Protein AF-A0A1Q3JP37-F1 (afdb_monomer_lite)

Secondary structure (DSSP, 8-state):
--------------GGGGGGGGTTS----GGGGS--PPPPHHHHHHHHHH--EEEEEETTEEEEE--TTGGGSHHHHHHHGGGHHHHTTEEEEEETTTTEEEEEEE-----

Structure (mmCIF, N/CA/C/O backbone):
data_AF-A0A1Q3JP37-F1
#
_entry.id   AF-A0A1Q3JP37-F1
#
loop_
_atom_site.group_PDB
_atom_site.id
_atom_site.type_symbol
_atom_site.label_atom_id
_atom_site.label_alt_id
_atom_site.label_comp_id
_atom_site.label_asym_id
_atom_site.label_entity_id
_atom_site.label_seq_id
_atom_site.pdbx_PDB_ins_code
_atom_site.Cartn_x
_atom_site.Cartn_y
_atom_site.Cartn_z
_atom_site.occupancy
_atom_site.B_iso_or_equiv
_atom_site.auth_seq_id
_atom_site.auth_comp_id
_atom_site.auth_asym_id
_atom_site.auth_atom_id
_atom_site.pdbx_PDB_model_num
ATOM 1 N N . MET A 1 1 ? -39.180 80.008 25.482 1.00 43.38 1 MET A N 1
ATOM 2 C CA . MET A 1 1 ? -39.086 80.284 24.033 1.00 43.38 1 MET A CA 1
ATOM 3 C C . MET A 1 1 ? -39.003 78.951 23.293 1.00 43.38 1 MET A C 1
ATOM 5 O O . MET A 1 1 ? -38.171 78.133 23.647 1.00 43.38 1 MET A O 1
ATOM 9 N N . ALA A 1 2 ? -39.971 78.745 22.395 1.00 49.00 2 ALA A N 1
ATOM 10 C CA . ALA A 1 2 ? -40.293 77.631 21.486 1.00 49.00 2 ALA A CA 1
ATOM 11 C C . ALA A 1 2 ? -39.403 76.361 21.422 1.00 49.00 2 ALA A C 1
ATOM 13 O O . ALA A 1 2 ? -38.300 76.381 20.882 1.00 49.00 2 ALA A O 1
ATOM 14 N N . SER A 1 3 ? -39.988 75.221 21.818 1.00 47.47 3 SER A N 1
ATOM 15 C CA . SER A 1 3 ? -39.554 73.865 21.446 1.00 47.47 3 SER A CA 1
ATOM 16 C C . SER A 1 3 ? -40.005 73.531 20.019 1.00 47.47 3 SER A C 1
ATOM 18 O O . SER A 1 3 ? -41.200 73.392 19.766 1.00 47.47 3 SER A O 1
ATOM 20 N N . SER A 1 4 ? -39.061 73.364 19.090 1.00 57.03 4 SER A N 1
ATOM 21 C CA . SER A 1 4 ? -39.320 72.852 17.736 1.00 57.03 4 SER A CA 1
ATOM 22 C C . SER A 1 4 ? -39.066 71.344 17.705 1.00 57.03 4 SER A C 1
ATOM 24 O O . SER A 1 4 ? -37.927 70.893 17.809 1.00 57.03 4 SER A O 1
ATOM 26 N N . THR A 1 5 ? -40.129 70.545 17.606 1.00 63.66 5 THR A N 1
ATOM 27 C CA . THR A 1 5 ? -40.041 69.084 17.479 1.00 63.66 5 THR A CA 1
ATOM 28 C C . THR A 1 5 ? -40.172 68.686 16.011 1.00 63.66 5 THR A C 1
ATOM 30 O O . THR A 1 5 ? -41.265 68.528 15.475 1.00 63.66 5 THR A O 1
ATOM 33 N N . TYR A 1 6 ? -39.036 68.503 15.336 1.00 49.03 6 TYR A N 1
ATOM 34 C CA . TYR A 1 6 ? -39.007 67.927 13.992 1.00 49.03 6 TYR A CA 1
ATOM 35 C C . TYR A 1 6 ? -39.093 66.395 14.079 1.00 49.03 6 TYR A C 1
ATOM 37 O O . TYR A 1 6 ? -38.136 65.711 14.447 1.00 49.03 6 TYR A O 1
ATOM 45 N N . ARG A 1 7 ? -40.260 65.838 13.742 1.00 54.78 7 ARG A N 1
ATOM 46 C CA . ARG A 1 7 ? -40.513 64.391 13.678 1.00 54.78 7 ARG A CA 1
ATOM 47 C C . ARG A 1 7 ? -39.997 63.844 12.341 1.00 54.78 7 ARG A C 1
ATOM 49 O O . ARG A 1 7 ? -40.673 63.960 11.324 1.00 54.78 7 ARG A O 1
ATOM 56 N N . ARG A 1 8 ? -38.795 63.252 12.324 1.00 51.56 8 ARG A N 1
ATOM 57 C CA . ARG A 1 8 ? -38.282 62.498 11.161 1.00 51.56 8 ARG A CA 1
ATOM 58 C C . ARG A 1 8 ? -39.201 61.297 10.875 1.00 51.56 8 ARG A C 1
ATOM 60 O O . ARG A 1 8 ? -39.366 60.469 11.771 1.00 51.56 8 ARG A O 1
ATOM 67 N N . PRO A 1 9 ? -39.752 61.131 9.660 1.00 51.66 9 PRO A N 1
ATOM 68 C CA . PRO A 1 9 ? -40.406 59.885 9.289 1.00 51.66 9 PRO A CA 1
ATOM 69 C C . PRO A 1 9 ? -39.340 58.810 9.034 1.00 51.66 9 PRO A C 1
ATOM 71 O O . PRO A 1 9 ? -38.603 58.843 8.050 1.00 51.66 9 PRO A O 1
ATOM 74 N N . THR A 1 10 ? -39.238 57.842 9.940 1.00 61.34 10 THR A N 1
ATOM 75 C CA . THR A 1 10 ? -38.419 56.636 9.784 1.00 61.34 10 THR A CA 1
ATOM 76 C C . THR A 1 10 ? -39.120 55.637 8.869 1.00 61.34 10 THR A C 1
ATOM 78 O O . THR A 1 10 ? -39.624 54.611 9.313 1.00 61.34 10 THR A O 1
ATOM 81 N N . GLN A 1 11 ? -39.129 55.897 7.562 1.00 57.22 11 GLN A N 1
ATOM 82 C CA . GLN A 1 11 ? -39.540 54.889 6.586 1.00 57.22 11 GLN A CA 1
ATOM 83 C C . GLN A 1 11 ? -38.306 54.225 5.969 1.00 57.22 11 GLN A C 1
ATOM 85 O O . GLN A 1 11 ? -37.955 54.434 4.811 1.00 57.22 11 GLN A O 1
ATOM 90 N N . ARG A 1 12 ? -37.625 53.392 6.766 1.00 53.44 12 ARG A N 1
ATOM 91 C CA . ARG A 1 12 ? -36.678 52.405 6.235 1.00 53.44 12 ARG A CA 1
ATOM 92 C C . ARG A 1 12 ? -37.511 51.324 5.544 1.00 53.44 12 ARG A C 1
ATOM 94 O O . ARG A 1 12 ? -37.920 50.356 6.175 1.00 53.44 12 ARG A O 1
ATOM 101 N N . ARG A 1 13 ? -37.787 51.497 4.246 1.00 56.84 13 ARG A N 1
ATOM 102 C CA . ARG A 1 13 ? -38.153 50.371 3.377 1.00 56.84 13 ARG A CA 1
ATOM 103 C C . ARG A 1 13 ? -36.974 49.404 3.414 1.00 56.84 13 ARG A C 1
ATOM 105 O O . ARG A 1 13 ? -35.943 49.638 2.791 1.00 56.84 13 ARG A O 1
ATOM 112 N N . SER A 1 14 ? -37.081 48.373 4.238 1.00 59.53 14 SER A N 1
ATOM 113 C CA . SER A 1 14 ? -36.099 47.306 4.300 1.00 59.53 14 SER A CA 1
ATOM 114 C C . SER A 1 14 ? -36.141 46.557 2.969 1.00 59.53 14 SER A C 1
ATOM 116 O O . SER A 1 14 ? -37.058 45.791 2.688 1.00 59.53 14 SER A O 1
ATOM 118 N N . PHE A 1 15 ? -35.113 46.762 2.145 1.00 57.22 15 PHE A N 1
ATOM 119 C CA . PHE A 1 15 ? -34.875 46.015 0.902 1.00 57.22 15 PHE A CA 1
ATOM 120 C C . PHE A 1 15 ? -34.765 44.490 1.115 1.00 57.22 15 PHE A C 1
ATOM 122 O O . PHE A 1 15 ? -34.786 43.727 0.154 1.00 57.22 15 PHE A O 1
ATOM 129 N N . ALA A 1 16 ? -34.704 44.030 2.370 1.00 56.75 16 ALA A N 1
ATOM 130 C CA . ALA A 1 16 ? -34.672 42.623 2.756 1.00 56.75 16 ALA A CA 1
ATOM 131 C C . ALA A 1 16 ? -35.886 41.814 2.256 1.00 56.75 16 ALA A C 1
ATOM 133 O O . ALA A 1 16 ? -35.746 40.627 1.975 1.00 56.75 16 ALA A O 1
ATOM 134 N N . ALA A 1 17 ? -37.058 42.440 2.087 1.00 58.94 17 ALA A N 1
ATOM 135 C CA . ALA A 1 17 ? -38.253 41.739 1.608 1.00 58.94 17 ALA A CA 1
ATOM 136 C C . ALA A 1 17 ? -38.134 41.267 0.144 1.00 58.94 17 ALA A C 1
ATOM 138 O O . ALA A 1 17 ? -38.740 40.265 -0.227 1.00 58.94 17 ALA A O 1
ATOM 139 N N . ALA A 1 18 ? -37.320 41.940 -0.679 1.00 60.81 18 ALA A N 1
ATOM 140 C CA . ALA A 1 18 ? -37.171 41.616 -2.100 1.00 60.81 18 ALA A CA 1
ATOM 141 C C . ALA A 1 18 ? -36.347 40.338 -2.358 1.00 60.81 18 ALA A C 1
ATOM 143 O O . ALA A 1 18 ? -36.441 39.755 -3.434 1.00 60.81 18 ALA A O 1
ATOM 144 N N . TYR A 1 19 ? -35.572 39.875 -1.370 1.00 58.56 19 TYR A N 1
ATOM 145 C CA . TYR A 1 19 ? -34.686 38.711 -1.502 1.00 58.56 19 TYR A CA 1
ATOM 146 C C . TYR A 1 19 ? -35.208 37.441 -0.810 1.00 58.56 19 TYR A C 1
ATOM 148 O O . TYR A 1 19 ? -34.587 36.382 -0.913 1.00 58.56 19 TYR A O 1
ATOM 156 N N . ALA A 1 20 ? -36.381 37.504 -0.169 1.00 60.75 20 ALA A N 1
ATOM 157 C CA . ALA A 1 20 ? -37.014 36.368 0.502 1.00 60.75 20 ALA A CA 1
ATOM 158 C C . ALA A 1 20 ? -37.185 35.092 -0.361 1.00 60.75 20 ALA A C 1
ATOM 160 O O . ALA A 1 20 ? -36.963 34.004 0.178 1.00 60.75 20 ALA A O 1
ATOM 161 N N . PRO A 1 21 ? -37.518 35.147 -1.671 1.00 60.44 21 PRO A N 1
ATOM 162 C CA . PRO A 1 21 ? -37.727 33.918 -2.443 1.00 60.44 21 PRO A CA 1
ATOM 163 C C . PRO A 1 21 ? -36.428 33.166 -2.779 1.00 60.44 21 PRO A C 1
ATOM 165 O O . PRO A 1 21 ? -36.485 31.982 -3.096 1.00 60.44 21 PRO A O 1
ATOM 168 N N . TYR A 1 22 ? -35.257 33.802 -2.656 1.00 58.22 22 TYR A N 1
ATOM 169 C CA . TYR A 1 22 ? -33.957 33.168 -2.923 1.00 58.22 22 TYR A CA 1
ATOM 170 C C . TYR A 1 22 ? -33.273 32.609 -1.667 1.00 58.22 22 TYR A C 1
ATOM 172 O O . TYR A 1 22 ? -32.313 31.849 -1.775 1.00 58.22 22 TYR A O 1
ATOM 180 N N . ALA A 1 23 ? -33.791 32.916 -0.474 1.00 61.44 23 ALA A N 1
ATOM 181 C CA . ALA A 1 23 ? -33.258 32.424 0.799 1.00 61.44 23 ALA A CA 1
ATOM 182 C C . ALA A 1 23 ? -33.513 30.921 1.040 1.00 61.44 23 ALA A C 1
ATOM 184 O O . ALA A 1 23 ? -32.975 30.346 1.982 1.00 61.44 23 ALA A O 1
ATOM 185 N N . LYS A 1 24 ? -34.324 30.269 0.194 1.00 59.03 24 LYS A N 1
ATOM 186 C CA . LYS A 1 24 ? -34.652 28.835 0.279 1.00 59.03 24 LYS A CA 1
ATOM 187 C C . LYS A 1 24 ? -33.761 27.934 -0.578 1.00 59.03 24 LYS A C 1
ATOM 189 O O . LYS A 1 24 ? -34.125 26.791 -0.844 1.00 59.03 24 LYS A O 1
ATOM 194 N N . ARG A 1 25 ? -32.596 28.404 -1.023 1.00 57.75 25 ARG A N 1
ATOM 195 C CA . ARG A 1 25 ? -31.592 27.482 -1.556 1.00 57.75 25 ARG A CA 1
ATOM 196 C C . ARG A 1 25 ? -30.904 26.841 -0.362 1.00 57.75 25 ARG A C 1
ATOM 198 O O . ARG A 1 25 ? -30.152 27.516 0.329 1.00 57.75 25 ARG A O 1
ATOM 205 N N . ALA A 1 26 ? -31.207 25.569 -0.105 1.00 60.72 26 ALA A N 1
ATOM 206 C CA . ALA A 1 26 ? -30.455 24.775 0.853 1.00 60.72 26 ALA A CA 1
ATOM 207 C C . ALA A 1 26 ? -28.974 24.884 0.476 1.00 60.72 26 ALA A C 1
ATOM 209 O O . ALA A 1 26 ? -28.546 24.370 -0.558 1.00 60.72 26 ALA A O 1
ATOM 210 N N . THR A 1 27 ? -28.209 25.632 1.265 1.00 61.41 27 THR A N 1
ATOM 211 C CA . THR A 1 27 ? -26.757 25.563 1.222 1.00 61.41 27 THR A CA 1
ATOM 212 C C . THR A 1 27 ? -26.438 24.105 1.515 1.00 61.41 27 THR A C 1
ATOM 214 O O . THR A 1 27 ? -26.906 23.617 2.549 1.00 61.41 27 THR A O 1
ATOM 217 N N . PRO A 1 28 ? -25.729 23.377 0.635 1.00 53.03 28 PRO A N 1
ATOM 218 C CA . PRO A 1 28 ? -25.256 22.053 0.997 1.00 53.03 28 PRO A CA 1
ATOM 219 C C . PRO A 1 28 ? -24.511 22.217 2.320 1.00 53.03 28 PRO A C 1
ATOM 221 O O . PRO A 1 28 ? -23.541 22.972 2.417 1.00 53.03 28 PRO A O 1
ATOM 224 N N . THR A 1 29 ? -25.060 21.625 3.378 1.00 55.78 29 THR A N 1
ATOM 225 C CA . THR A 1 29 ? -24.461 21.646 4.706 1.00 55.78 29 THR A CA 1
ATOM 226 C C . THR A 1 29 ? -23.036 21.138 4.568 1.00 55.78 29 THR A C 1
ATOM 228 O O . THR A 1 29 ? -22.800 20.172 3.844 1.00 55.78 29 THR A O 1
ATOM 231 N N . ALA A 1 30 ? -22.088 21.761 5.270 1.00 55.72 30 ALA A N 1
ATOM 232 C CA . ALA A 1 30 ? -20.659 21.426 5.242 1.00 55.72 30 ALA A CA 1
ATOM 233 C C . ALA A 1 30 ? -20.344 19.922 5.447 1.00 55.72 30 ALA A C 1
ATOM 235 O O . ALA A 1 30 ? -19.241 19.475 5.159 1.00 55.72 30 ALA A O 1
ATOM 236 N N . GLN A 1 31 ? -21.329 19.134 5.885 1.00 52.25 31 GLN A N 1
ATOM 237 C CA . GLN A 1 31 ? -21.317 17.677 5.978 1.00 52.25 31 GLN A CA 1
ATOM 238 C C . GLN A 1 31 ? -21.184 16.950 4.626 1.00 52.25 31 GLN A C 1
ATOM 240 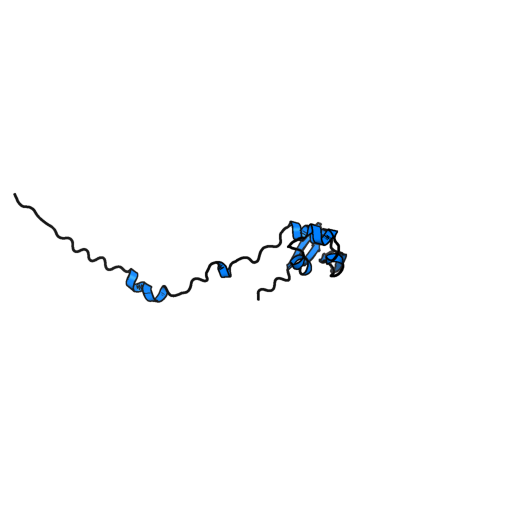O O . GLN A 1 31 ? -20.564 15.898 4.586 1.00 52.25 31 GLN A O 1
ATOM 245 N N . THR A 1 32 ? -21.673 17.490 3.501 1.00 51.59 32 THR A N 1
ATOM 246 C CA . THR A 1 32 ? -21.470 16.848 2.179 1.00 51.59 32 THR A CA 1
ATOM 247 C C . THR A 1 32 ? -20.022 16.987 1.685 1.00 51.59 32 THR A C 1
ATOM 249 O O . THR A 1 32 ? -19.574 16.229 0.832 1.00 51.59 32 THR A O 1
ATOM 252 N N . LEU A 1 33 ? -19.262 17.929 2.254 1.00 51.59 33 LEU A N 1
ATOM 253 C CA . LEU A 1 33 ? -17.820 18.083 2.042 1.00 51.59 33 LEU A CA 1
ATOM 254 C C . LEU A 1 33 ? -16.991 17.416 3.148 1.00 51.59 33 LEU A C 1
ATOM 256 O O . LEU A 1 33 ? -15.769 17.573 3.148 1.00 51.59 33 LEU A O 1
ATOM 260 N N . ALA A 1 34 ? -17.626 16.700 4.087 1.00 52.56 34 ALA A N 1
ATOM 261 C CA . ALA A 1 34 ? -16.933 15.972 5.139 1.00 52.56 34 ALA A CA 1
ATOM 262 C C . ALA A 1 34 ? -16.116 14.836 4.515 1.00 52.56 34 ALA A C 1
ATOM 264 O O . ALA A 1 34 ? -16.566 13.711 4.341 1.00 52.56 34 ALA A O 1
ATOM 265 N N . GLN A 1 35 ? -14.888 15.210 4.170 1.00 55.56 35 GLN A N 1
ATOM 266 C CA . GLN A 1 35 ? -13.694 14.393 4.171 1.00 55.56 35 GLN A CA 1
ATOM 267 C C . GLN A 1 35 ? -13.798 13.132 3.316 1.00 55.56 35 GLN A C 1
ATOM 269 O O . GLN A 1 35 ? -13.926 12.014 3.808 1.00 55.56 35 GLN A O 1
ATOM 274 N N . ARG A 1 36 ? -13.452 13.300 2.035 1.00 54.81 36 ARG A N 1
ATOM 275 C CA . ARG A 1 36 ? -12.420 12.419 1.477 1.00 54.81 36 ARG A CA 1
ATOM 276 C C . ARG A 1 36 ? -11.208 12.544 2.398 1.00 54.81 36 ARG A C 1
ATOM 278 O O . ARG A 1 36 ? -10.388 13.439 2.213 1.00 54.81 36 ARG A O 1
ATOM 285 N N . SER A 1 37 ? -11.186 11.755 3.474 1.00 65.69 37 SER A N 1
ATOM 286 C CA . SER A 1 37 ? -10.046 11.673 4.380 1.00 65.69 37 SER A CA 1
ATOM 287 C C . SER A 1 37 ? -8.842 11.436 3.488 1.00 65.69 37 SER A C 1
ATOM 289 O O . SER A 1 37 ? -8.866 10.501 2.696 1.00 65.69 37 SER A O 1
ATOM 291 N N . LEU A 1 38 ? -7.846 12.313 3.490 1.00 73.56 38 LEU A N 1
ATOM 292 C CA . LEU A 1 38 ? -6.662 12.085 2.669 1.00 73.56 38 LEU A CA 1
ATOM 293 C C . LEU A 1 38 ? -5.943 10.850 3.220 1.00 73.56 38 LEU A C 1
ATOM 295 O O . LEU A 1 38 ? -5.993 10.582 4.421 1.00 73.56 38 LEU A O 1
ATOM 299 N N . LEU A 1 39 ? -5.334 10.051 2.347 1.00 82.12 39 LEU A N 1
ATOM 300 C CA . LEU A 1 39 ? -4.423 9.007 2.808 1.00 82.12 39 LEU A CA 1
ATOM 301 C C . LEU A 1 39 ? -3.268 9.675 3.542 1.00 82.12 39 LEU A C 1
ATOM 303 O O . LEU A 1 39 ? -2.701 10.650 3.043 1.00 82.12 39 LEU A O 1
ATOM 307 N N . SER A 1 40 ? -2.934 9.162 4.723 1.00 88.56 40 SER A N 1
ATOM 308 C CA . SER A 1 40 ? -1.763 9.654 5.431 1.00 88.56 40 SER A CA 1
ATOM 309 C C . SER A 1 40 ? -0.500 9.229 4.673 1.00 88.56 40 SER A C 1
ATOM 311 O O . SER A 1 40 ? -0.449 8.153 4.065 1.00 88.56 40 SER A O 1
ATOM 313 N N . GLY A 1 41 ? 0.533 10.074 4.707 1.00 90.56 41 GLY A N 1
ATOM 314 C CA . GLY A 1 41 ? 1.835 9.720 4.140 1.00 90.56 41 GLY A CA 1
ATOM 315 C C . GLY A 1 41 ? 2.434 8.483 4.813 1.00 90.56 41 GLY A C 1
ATOM 316 O O . GLY A 1 41 ? 3.073 7.676 4.151 1.00 90.56 41 GLY A O 1
ATOM 317 N N . GLU A 1 42 ? 2.160 8.289 6.105 1.00 92.00 42 GLU A N 1
ATOM 318 C CA . GLU A 1 42 ? 2.576 7.106 6.856 1.00 92.00 42 GLU A CA 1
ATOM 319 C C . GLU A 1 42 ? 1.941 5.826 6.300 1.00 92.00 42 GLU A C 1
ATOM 321 O O . GLU A 1 42 ? 2.650 4.856 6.050 1.00 92.00 42 GLU A O 1
ATOM 326 N N . THR A 1 43 ? 0.637 5.837 6.002 1.00 92.19 43 THR A N 1
ATOM 327 C CA . THR A 1 43 ? -0.050 4.693 5.382 1.00 92.19 43 THR A CA 1
ATOM 328 C C . THR A 1 43 ? 0.583 4.344 4.033 1.00 92.19 43 THR A C 1
ATOM 330 O O . THR A 1 43 ? 0.818 3.173 3.755 1.00 92.19 43 THR A O 1
ATOM 333 N N . ILE A 1 44 ? 0.891 5.347 3.203 1.00 93.50 44 ILE A N 1
ATOM 334 C CA . ILE A 1 44 ? 1.506 5.141 1.881 1.00 93.50 44 ILE A CA 1
ATOM 335 C C . ILE A 1 44 ? 2.918 4.554 2.023 1.00 93.50 44 ILE A C 1
ATOM 337 O O . ILE A 1 44 ? 3.242 3.572 1.358 1.00 93.50 44 ILE A O 1
ATOM 341 N N . SER A 1 45 ? 3.733 5.108 2.922 1.00 94.19 45 SER A N 1
ATOM 342 C CA . SER A 1 45 ? 5.077 4.597 3.219 1.00 94.19 45 SER A CA 1
ATOM 343 C C . SER A 1 45 ? 5.040 3.167 3.753 1.00 94.19 45 SER A C 1
ATOM 345 O O . SER A 1 45 ? 5.839 2.330 3.342 1.00 94.19 45 SER A O 1
ATOM 347 N N . ASN A 1 46 ? 4.086 2.857 4.632 1.00 95.31 46 ASN A N 1
ATOM 348 C CA . ASN A 1 46 ? 3.906 1.509 5.153 1.00 95.31 46 ASN A CA 1
ATOM 349 C C . ASN A 1 46 ? 3.465 0.538 4.050 1.00 95.31 46 ASN A C 1
ATOM 351 O O . ASN A 1 46 ? 3.927 -0.597 4.038 1.00 95.31 46 ASN A O 1
ATOM 355 N N . ILE A 1 47 ? 2.633 0.963 3.091 1.00 95.31 47 ILE A N 1
ATOM 356 C CA . ILE A 1 47 ? 2.278 0.116 1.941 1.00 95.31 47 ILE A CA 1
ATOM 357 C C . ILE A 1 47 ? 3.524 -0.209 1.130 1.00 95.31 47 ILE A C 1
ATOM 359 O O . ILE A 1 47 ? 3.757 -1.377 0.869 1.00 95.31 47 ILE A O 1
ATOM 363 N N . LEU A 1 48 ? 4.355 0.781 0.796 1.00 95.38 48 LEU A N 1
ATOM 364 C CA . LEU A 1 48 ? 5.608 0.528 0.075 1.00 95.38 48 LEU A CA 1
ATOM 365 C C . LEU A 1 48 ? 6.554 -0.399 0.849 1.00 95.38 48 LEU A C 1
ATOM 367 O O . LEU A 1 48 ? 7.239 -1.216 0.252 1.00 95.38 48 LEU A O 1
ATOM 371 N N . ARG A 1 49 ? 6.581 -0.295 2.181 1.00 95.38 49 ARG A N 1
ATOM 372 C CA . ARG A 1 49 ? 7.426 -1.141 3.032 1.00 95.38 49 ARG A CA 1
ATOM 373 C C . ARG A 1 49 ? 6.947 -2.591 3.115 1.00 95.38 49 ARG A C 1
ATOM 375 O O . ARG A 1 49 ? 7.774 -3.491 3.222 1.00 95.38 49 ARG A O 1
ATOM 382 N N . PHE A 1 50 ? 5.635 -2.806 3.179 1.00 96.50 50 PHE A N 1
ATOM 383 C CA . PHE A 1 50 ? 5.047 -4.122 3.440 1.00 96.50 50 PHE A CA 1
ATOM 384 C C . PHE A 1 50 ? 4.439 -4.785 2.204 1.00 96.50 50 PHE A C 1
ATOM 386 O O . PHE A 1 50 ? 3.997 -5.929 2.329 1.00 96.50 50 PHE A O 1
ATOM 393 N N . ALA A 1 51 ? 4.408 -4.088 1.062 1.00 96.06 51 ALA A N 1
ATOM 394 C CA . ALA A 1 51 ? 3.923 -4.608 -0.206 1.00 96.06 51 ALA A CA 1
ATOM 395 C C . ALA A 1 51 ? 4.637 -5.912 -0.545 1.00 96.06 51 ALA A C 1
ATOM 397 O O . ALA A 1 51 ? 5.858 -6.017 -0.510 1.00 96.06 51 ALA A O 1
ATOM 398 N N . ASP A 1 52 ? 3.830 -6.914 -0.840 1.00 96.81 52 ASP A N 1
ATOM 399 C CA . ASP A 1 52 ? 4.265 -8.238 -1.254 1.00 96.81 52 ASP A CA 1
ATOM 400 C C . ASP A 1 52 ? 3.818 -8.549 -2.683 1.00 96.8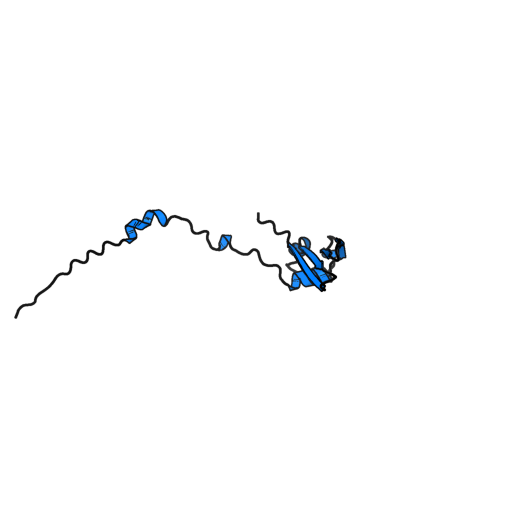1 52 ASP A C 1
ATOM 402 O O . ASP A 1 52 ? 4.306 -9.501 -3.290 1.00 96.81 52 ASP A O 1
ATOM 406 N N . ILE A 1 53 ? 2.907 -7.742 -3.236 1.00 96.56 53 ILE A N 1
ATOM 407 C CA . ILE A 1 53 ? 2.574 -7.788 -4.650 1.00 96.56 53 ILE A CA 1
ATOM 408 C C . ILE A 1 53 ? 3.191 -6.582 -5.346 1.00 96.56 53 ILE A C 1
ATOM 410 O O . ILE A 1 53 ? 2.797 -5.434 -5.109 1.00 96.56 53 ILE A O 1
ATOM 414 N N . GLU A 1 54 ? 4.088 -6.896 -6.270 1.00 96.50 54 GLU A N 1
ATOM 415 C CA . GLU A 1 54 ? 4.730 -5.967 -7.186 1.00 96.50 54 GLU A CA 1
ATOM 416 C C . GLU A 1 54 ? 4.356 -6.346 -8.621 1.00 96.50 54 GLU A C 1
ATOM 418 O O . GLU A 1 54 ? 4.439 -7.511 -9.017 1.00 96.50 54 GLU A O 1
ATOM 423 N N . GLU A 1 55 ? 3.900 -5.372 -9.401 1.00 96.62 55 GLU A N 1
ATOM 424 C CA . GLU A 1 55 ? 3.507 -5.569 -10.794 1.00 96.62 55 GLU A CA 1
ATOM 425 C C . GLU A 1 55 ? 4.203 -4.524 -11.669 1.00 96.62 55 GLU A C 1
ATOM 427 O O . GLU A 1 55 ? 3.999 -3.319 -11.498 1.00 96.62 55 GLU A O 1
ATOM 432 N N . ASP A 1 56 ? 5.047 -4.983 -12.594 1.00 96.12 56 ASP A N 1
ATOM 433 C CA . ASP A 1 56 ? 5.742 -4.112 -13.543 1.00 96.12 56 ASP A CA 1
ATOM 434 C C . ASP A 1 56 ? 4.744 -3.557 -14.569 1.00 96.12 56 ASP A C 1
ATOM 436 O O . ASP A 1 56 ? 4.103 -4.295 -15.320 1.00 96.12 56 ASP A O 1
ATOM 440 N N . LEU A 1 57 ? 4.610 -2.233 -14.596 1.00 95.75 57 LEU A N 1
ATOM 441 C CA . LEU A 1 57 ? 3.766 -1.508 -15.546 1.00 95.75 57 LEU A CA 1
ATOM 442 C C . LEU A 1 57 ? 4.538 -1.085 -16.806 1.00 95.75 57 LEU A C 1
ATOM 444 O O . LEU A 1 57 ? 3.972 -0.442 -17.696 1.00 95.75 57 LEU A O 1
ATOM 448 N N . GLY A 1 58 ? 5.827 -1.414 -16.881 1.00 94.06 58 GLY A N 1
ATOM 449 C CA . GLY A 1 58 ? 6.754 -0.986 -17.911 1.00 94.06 58 GLY A CA 1
ATOM 450 C C . GLY A 1 58 ? 7.252 0.447 -17.709 1.00 94.06 58 GLY A C 1
ATOM 451 O O . GLY A 1 58 ? 6.710 1.252 -16.949 1.00 94.06 58 GLY A O 1
ATOM 452 N N . GLY A 1 59 ? 8.329 0.792 -18.419 1.00 93.31 59 GLY A N 1
ATOM 453 C CA . GLY A 1 59 ? 8.908 2.139 -18.376 1.00 93.31 59 GLY A CA 1
ATOM 454 C C . GLY A 1 59 ? 9.590 2.504 -17.051 1.00 93.31 59 GLY A C 1
ATOM 455 O O . GLY A 1 59 ? 9.848 3.687 -16.832 1.00 93.31 59 GLY A O 1
ATOM 456 N N . GLY A 1 60 ? 9.899 1.512 -16.207 1.00 94.88 60 GLY A N 1
ATOM 457 C CA . GLY A 1 60 ? 10.484 1.700 -14.874 1.00 94.88 60 GLY A CA 1
ATOM 458 C C . GLY A 1 60 ? 9.454 2.041 -13.798 1.00 94.88 60 GLY A C 1
ATOM 459 O O . GLY A 1 60 ? 9.785 2.730 -12.838 1.00 94.88 60 GLY A O 1
ATOM 460 N N . ARG A 1 61 ? 8.192 1.631 -13.983 1.00 97.12 61 ARG A N 1
ATOM 461 C CA . ARG A 1 61 ? 7.111 1.855 -13.021 1.00 97.12 61 ARG A CA 1
ATOM 462 C C . ARG A 1 61 ? 6.636 0.538 -12.441 1.00 97.12 61 ARG A C 1
ATOM 464 O O . ARG A 1 61 ? 6.239 -0.346 -13.191 1.00 97.12 61 ARG A O 1
ATOM 471 N N . VAL A 1 62 ? 6.563 0.471 -11.120 1.00 97.62 62 VAL A N 1
ATOM 472 C CA . VAL A 1 62 ? 6.124 -0.719 -10.388 1.00 97.62 62 VAL A CA 1
ATOM 473 C C . VAL A 1 62 ? 4.900 -0.377 -9.553 1.00 97.62 62 VAL A C 1
ATOM 475 O O . VAL A 1 62 ? 4.897 0.586 -8.784 1.00 97.62 62 VAL A O 1
ATOM 478 N N . LEU A 1 63 ? 3.830 -1.149 -9.712 1.00 97.44 63 LEU A N 1
ATOM 479 C CA . LEU A 1 63 ? 2.657 -1.081 -8.852 1.00 97.44 63 LEU A CA 1
ATOM 480 C C . LEU A 1 63 ? 2.878 -1.952 -7.620 1.00 97.44 63 LEU A C 1
ATOM 482 O O . LEU A 1 63 ? 3.104 -3.147 -7.738 1.00 97.44 63 LEU A O 1
ATOM 486 N N . ASN A 1 64 ? 2.740 -1.346 -6.448 1.00 97.69 64 ASN A N 1
ATOM 487 C CA . ASN A 1 64 ? 2.914 -1.965 -5.142 1.00 97.69 64 ASN A CA 1
ATOM 488 C C . ASN A 1 64 ? 1.562 -2.042 -4.431 1.00 97.69 64 ASN A C 1
ATOM 490 O O . ASN A 1 64 ? 0.853 -1.031 -4.319 1.00 97.69 64 ASN A O 1
ATOM 494 N N . LYS A 1 65 ? 1.197 -3.226 -3.938 1.00 96.25 65 LYS A N 1
ATOM 495 C CA . LYS A 1 65 ? -0.016 -3.447 -3.136 1.00 96.25 65 LYS A CA 1
ATOM 496 C C . LYS A 1 65 ? 0.194 -4.571 -2.119 1.00 96.25 65 LYS A C 1
ATOM 498 O O . LYS A 1 65 ? 1.085 -5.402 -2.265 1.00 96.25 65 LYS A O 1
ATOM 503 N N . LEU A 1 66 ? -0.660 -4.588 -1.100 1.00 96.75 66 LEU A N 1
ATOM 504 C CA . LEU A 1 66 ? -0.713 -5.663 -0.110 1.00 96.75 66 LEU A CA 1
ATOM 505 C C . LEU A 1 66 ? -1.651 -6.772 -0.595 1.00 96.75 66 LEU A C 1
ATOM 507 O O . LEU A 1 66 ? -2.773 -6.489 -1.027 1.00 96.75 66 LEU A O 1
ATOM 511 N N . SER A 1 67 ? -1.223 -8.027 -0.497 1.00 95.44 67 SER A N 1
ATOM 512 C CA . SER A 1 67 ? -2.094 -9.182 -0.695 1.00 95.44 67 SER A CA 1
ATOM 513 C C . SER A 1 67 ? -3.054 -9.378 0.477 1.00 95.44 67 SER A C 1
ATOM 515 O O . SER A 1 67 ? -2.862 -8.867 1.584 1.00 95.44 67 SER A O 1
ATOM 517 N N . ALA A 1 68 ? -4.102 -10.170 0.239 1.00 94.00 68 ALA A N 1
ATOM 518 C CA . ALA A 1 68 ? -5.037 -10.568 1.286 1.00 94.00 68 ALA A CA 1
ATOM 519 C C . ALA A 1 68 ? -4.342 -11.329 2.426 1.00 94.00 68 ALA A C 1
ATOM 521 O O . ALA A 1 68 ? -4.711 -11.142 3.585 1.00 94.00 68 ALA A O 1
ATOM 522 N N . ASP A 1 69 ? -3.332 -12.136 2.100 1.00 95.94 69 ASP A N 1
ATOM 523 C CA . ASP A 1 69 ? -2.577 -12.919 3.076 1.00 95.94 69 ASP A CA 1
ATOM 524 C C . ASP A 1 69 ? -1.679 -12.006 3.912 1.00 95.94 69 ASP A C 1
ATOM 526 O O . ASP A 1 69 ? -1.699 -12.071 5.141 1.00 95.94 69 ASP A O 1
ATOM 530 N N . ARG A 1 70 ? -0.990 -11.056 3.268 1.00 95.06 70 ARG A N 1
ATOM 531 C CA . ARG A 1 70 ? -0.117 -10.087 3.943 1.00 95.06 70 ARG A CA 1
ATOM 532 C C . ARG A 1 70 ? -0.863 -9.211 4.943 1.00 95.06 70 ARG A C 1
ATOM 534 O O . ARG A 1 70 ? -0.321 -8.851 5.983 1.00 95.06 70 ARG A O 1
ATOM 541 N N . LEU A 1 71 ? -2.130 -8.902 4.676 1.00 94.69 71 LEU A N 1
ATOM 542 C CA . LEU A 1 71 ? -2.991 -8.156 5.599 1.00 94.69 71 LEU A CA 1
ATOM 543 C C . LEU A 1 71 ? -3.349 -8.939 6.874 1.00 94.69 71 LEU A C 1
ATOM 545 O O . LEU A 1 71 ? -3.810 -8.330 7.845 1.0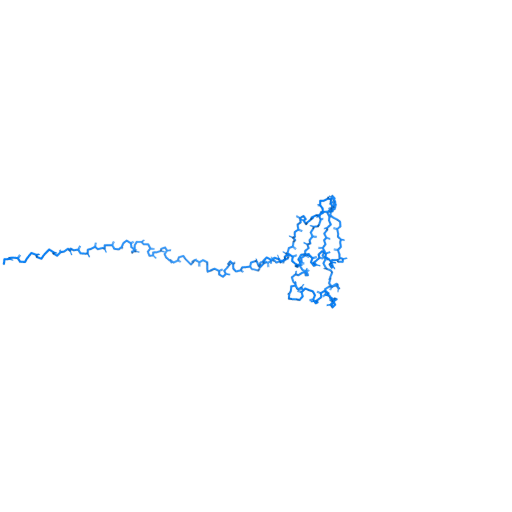0 94.69 71 LEU A O 1
ATOM 549 N N . GLN A 1 72 ? -3.174 -10.264 6.896 1.00 95.81 72 GLN A N 1
ATOM 550 C CA . GLN A 1 72 ? -3.425 -11.081 8.086 1.00 95.81 72 GLN A CA 1
ATOM 551 C C . GLN A 1 72 ? -2.235 -11.120 9.047 1.00 95.81 72 GLN A C 1
ATOM 553 O O . GLN A 1 72 ? -2.437 -11.414 10.230 1.00 95.81 72 GLN A O 1
ATOM 558 N N . ASP A 1 73 ? -1.036 -10.770 8.577 1.00 96.88 73 ASP A N 1
ATOM 559 C CA . ASP A 1 73 ? 0.182 -10.788 9.381 1.00 96.88 73 ASP A CA 1
ATOM 560 C C . ASP A 1 73 ? 0.070 -9.869 10.599 1.00 96.88 73 ASP A C 1
ATOM 562 O O . ASP A 1 73 ? -0.307 -8.698 10.503 1.00 96.88 73 ASP A O 1
ATOM 566 N N . ALA A 1 74 ? 0.450 -10.389 11.768 1.00 96.12 74 ALA A N 1
ATOM 567 C CA . ALA A 1 74 ? 0.350 -9.656 13.028 1.00 96.12 74 ALA A CA 1
ATOM 568 C C . ALA A 1 74 ? 1.143 -8.336 13.009 1.00 96.12 74 ALA A C 1
ATOM 570 O O . ALA A 1 74 ? 0.663 -7.334 13.534 1.00 96.12 74 ALA A O 1
ATOM 571 N N . GLU A 1 75 ? 2.317 -8.321 12.367 1.00 95.88 75 GLU A N 1
ATOM 572 C CA . GLU A 1 75 ? 3.141 -7.117 12.199 1.00 95.88 75 GLU A CA 1
ATOM 573 C C . GLU A 1 75 ? 2.419 -6.057 11.358 1.00 95.88 75 GLU A C 1
ATOM 575 O O . GLU A 1 75 ? 2.283 -4.911 11.784 1.00 95.88 75 GLU A O 1
ATOM 580 N N . VAL A 1 76 ? 1.885 -6.450 10.199 1.00 94.81 76 VAL A N 1
ATOM 581 C CA . VAL A 1 76 ? 1.155 -5.555 9.291 1.00 94.81 76 VAL A CA 1
ATOM 582 C C . VAL A 1 76 ? -0.076 -4.990 10.002 1.00 94.81 76 VAL A C 1
ATOM 584 O O . VAL A 1 76 ? -0.298 -3.780 10.019 1.00 94.81 76 VAL A O 1
ATOM 587 N N . ARG A 1 77 ? -0.844 -5.835 10.692 1.00 95.38 77 ARG A N 1
ATOM 588 C CA . ARG A 1 77 ? -2.019 -5.399 11.463 1.00 95.38 77 ARG A CA 1
ATOM 589 C C . ARG A 1 77 ? -1.661 -4.426 12.583 1.00 95.38 77 ARG A C 1
ATOM 591 O O . ARG A 1 77 ? -2.412 -3.477 12.805 1.00 95.38 77 ARG A O 1
ATOM 598 N N . ALA A 1 78 ? -0.540 -4.643 13.268 1.00 94.94 78 ALA A N 1
ATOM 599 C CA . ALA A 1 78 ? -0.069 -3.756 14.326 1.00 94.94 78 ALA A CA 1
ATOM 600 C C . ALA A 1 78 ? 0.356 -2.383 13.786 1.00 94.94 78 ALA A C 1
ATOM 602 O O . ALA A 1 78 ? 0.050 -1.372 14.411 1.00 94.94 78 ALA A O 1
ATOM 603 N N . VAL A 1 79 ? 1.014 -2.343 12.623 1.00 95.25 79 VAL A N 1
ATOM 604 C CA . VAL A 1 79 ? 1.474 -1.092 12.003 1.00 95.25 79 VAL A CA 1
ATOM 605 C C . VAL A 1 79 ? 0.315 -0.282 11.421 1.00 95.25 79 VAL A C 1
ATOM 607 O O . VAL A 1 79 ? 0.238 0.923 11.635 1.00 95.25 79 VAL A O 1
ATOM 610 N N . PHE A 1 80 ? -0.595 -0.922 10.685 1.00 92.56 80 PHE A N 1
ATOM 611 C CA . PHE A 1 80 ? -1.687 -0.207 10.019 1.00 92.56 80 PHE A CA 1
ATOM 612 C C . PHE A 1 80 ? -2.860 0.118 10.947 1.00 92.56 80 PHE A C 1
ATOM 614 O O . PHE A 1 80 ? -3.581 1.082 10.69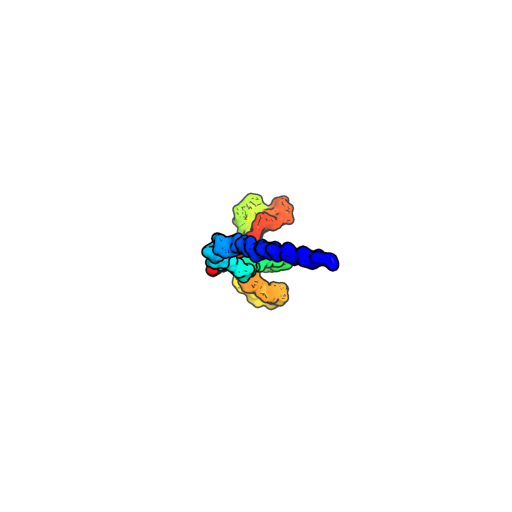6 1.00 92.56 80 PHE A O 1
ATOM 621 N N . GLY A 1 81 ? -3.085 -0.682 11.994 1.00 91.81 81 GLY A N 1
ATOM 622 C CA . GLY A 1 81 ? -4.155 -0.475 12.967 1.00 91.81 81 GLY A CA 1
ATOM 623 C C . GLY A 1 81 ? -5.515 -0.175 12.307 1.00 91.81 81 GLY A C 1
ATOM 624 O O . GLY A 1 81 ? -6.034 -1.024 11.576 1.00 91.81 81 GLY A O 1
ATOM 625 N N . PRO A 1 82 ? -6.111 1.012 12.537 1.00 88.88 82 PRO A N 1
ATOM 626 C CA . PRO A 1 82 ? -7.413 1.376 11.970 1.00 88.88 82 PRO A CA 1
ATOM 627 C C . PRO A 1 82 ? -7.396 1.556 10.443 1.00 88.88 82 PRO A C 1
ATOM 629 O O . PRO A 1 82 ? -8.431 1.378 9.799 1.00 88.88 82 PRO A O 1
ATOM 632 N N . ASP A 1 83 ? -6.240 1.858 9.848 1.00 89.75 83 ASP A N 1
ATOM 633 C CA . ASP A 1 83 ? -6.105 2.093 8.409 1.00 89.75 83 ASP A CA 1
ATOM 634 C C . ASP A 1 83 ? -5.980 0.798 7.597 1.00 89.75 83 ASP A C 1
ATOM 636 O O . ASP A 1 83 ? -5.994 0.848 6.368 1.00 89.75 83 ASP A O 1
ATOM 640 N N . LEU A 1 84 ? -5.913 -0.374 8.239 1.00 92.25 84 LEU A N 1
ATOM 641 C CA . LEU A 1 84 ? -5.701 -1.664 7.569 1.00 92.25 84 LEU A CA 1
ATOM 642 C C . LEU A 1 84 ? -6.737 -1.941 6.467 1.00 92.25 84 LEU A C 1
ATOM 644 O O . LEU A 1 84 ? -6.393 -2.320 5.349 1.00 92.25 84 LEU A O 1
ATOM 648 N N . ALA A 1 85 ? -8.017 -1.696 6.761 1.00 90.38 85 ALA A N 1
ATOM 649 C CA . ALA A 1 85 ? -9.104 -1.889 5.800 1.00 90.38 85 ALA A CA 1
ATOM 650 C C . ALA A 1 85 ? -9.006 -0.944 4.592 1.00 90.38 85 ALA A C 1
ATOM 652 O O . ALA A 1 85 ? -9.493 -1.266 3.505 1.00 90.38 85 ALA A O 1
ATOM 653 N N . ARG A 1 86 ? -8.392 0.227 4.780 1.00 89.25 86 ARG A N 1
ATOM 654 C CA . ARG A 1 86 ? -8.134 1.180 3.705 1.00 89.25 86 ARG A CA 1
ATOM 655 C C . ARG A 1 86 ? -6.895 0.779 2.917 1.00 89.25 86 ARG A C 1
ATOM 657 O O . ARG A 1 86 ? -6.978 0.730 1.699 1.00 89.25 86 ARG A O 1
ATOM 664 N N . ALA A 1 87 ? -5.804 0.419 3.591 1.00 91.38 87 ALA A N 1
ATOM 665 C CA . ALA A 1 87 ? -4.563 -0.046 2.973 1.00 91.38 87 ALA A CA 1
ATOM 666 C C . ALA A 1 87 ? -4.794 -1.231 2.021 1.00 91.38 87 ALA A C 1
ATOM 668 O O . ALA A 1 87 ? -4.209 -1.274 0.944 1.00 91.38 87 ALA A O 1
ATOM 669 N N . ALA A 1 88 ? -5.738 -2.118 2.351 1.00 93.00 88 ALA A N 1
ATOM 670 C CA . ALA A 1 88 ? -6.174 -3.221 1.492 1.00 93.00 88 ALA A CA 1
ATOM 671 C C . ALA A 1 88 ? -6.719 -2.796 0.111 1.00 93.00 88 ALA A C 1
ATOM 673 O O . ALA A 1 88 ? -6.783 -3.605 -0.810 1.00 93.00 88 ALA A O 1
ATOM 674 N N . LYS A 1 89 ? -7.159 -1.543 -0.030 1.00 93.31 89 LYS A N 1
ATOM 675 C CA . LYS A 1 89 ? -7.753 -0.983 -1.255 1.00 93.31 89 LYS A CA 1
ATOM 676 C C . LYS A 1 89 ? -6.835 0.017 -1.950 1.00 93.31 89 LYS A C 1
ATOM 678 O O . LYS A 1 89 ? -7.270 0.687 -2.888 1.00 93.31 89 LYS A O 1
ATOM 683 N N . VAL A 1 90 ? -5.607 0.166 -1.460 1.00 94.06 90 VAL A N 1
ATOM 684 C CA . VAL A 1 90 ? -4.654 1.146 -1.966 1.00 94.06 90 VAL A CA 1
ATOM 685 C C . VAL A 1 90 ? -3.599 0.449 -2.806 1.00 94.06 90 VAL A C 1
ATOM 687 O O . VAL A 1 90 ? -3.120 -0.635 -2.481 1.00 94.06 90 VAL A O 1
ATOM 690 N N . SER A 1 91 ? -3.235 1.086 -3.911 1.00 95.38 91 SER A N 1
ATOM 691 C CA . SER A 1 91 ? -2.116 0.669 -4.749 1.00 95.38 91 SER A CA 1
ATOM 692 C C . SER A 1 91 ? -1.232 1.871 -5.035 1.00 95.38 91 SER A C 1
ATOM 694 O O . SER A 1 91 ? -1.725 2.948 -5.379 1.00 95.38 91 SER A O 1
ATOM 696 N N . VAL A 1 92 ? 0.074 1.696 -4.881 1.00 96.31 92 VAL A N 1
ATOM 697 C CA . VAL A 1 92 ? 1.060 2.767 -5.024 1.00 96.31 92 VAL A CA 1
ATOM 698 C C . VAL A 1 92 ? 1.944 2.456 -6.219 1.00 96.31 92 VAL A C 1
ATOM 700 O O . VAL A 1 92 ? 2.589 1.417 -6.266 1.00 96.31 92 VAL A O 1
ATOM 703 N N . VAL A 1 93 ? 1.978 3.355 -7.194 1.00 97.06 93 VAL A N 1
ATOM 704 C CA . VAL A 1 93 ? 2.899 3.271 -8.325 1.00 97.06 93 VAL A CA 1
ATOM 705 C C . VAL A 1 93 ? 4.180 3.998 -7.957 1.00 97.06 93 VAL A C 1
ATOM 707 O O . VAL A 1 93 ? 4.168 5.209 -7.718 1.00 97.06 93 VAL A O 1
ATOM 710 N N . TRP A 1 94 ? 5.272 3.251 -7.938 1.00 97.25 94 TRP A N 1
ATOM 711 C CA . TRP A 1 94 ? 6.627 3.733 -7.745 1.00 97.25 94 TRP A CA 1
ATOM 712 C C . TRP A 1 94 ? 7.315 3.905 -9.099 1.00 97.25 94 TRP A C 1
ATOM 714 O O . TRP A 1 94 ? 7.174 3.050 -9.970 1.00 97.25 94 TRP A O 1
ATOM 724 N N . ASP A 1 95 ? 8.028 5.012 -9.285 1.00 97.06 95 ASP A N 1
ATOM 725 C CA . ASP A 1 95 ? 8.940 5.211 -10.409 1.00 97.06 95 ASP A CA 1
ATOM 726 C C . ASP A 1 95 ? 10.357 4.876 -9.946 1.00 97.06 95 ASP A C 1
ATOM 728 O O . ASP A 1 95 ? 10.952 5.596 -9.143 1.00 97.06 95 ASP A O 1
ATOM 732 N N . GLU A 1 96 ? 10.898 3.767 -10.437 1.00 95.69 96 GLU A N 1
ATOM 733 C CA . GLU A 1 96 ? 12.232 3.296 -10.069 1.00 95.69 96 GLU A CA 1
ATOM 734 C C . GLU A 1 96 ? 13.340 4.184 -10.634 1.00 95.69 96 GLU A C 1
ATOM 736 O O . GLU A 1 96 ? 14.430 4.249 -10.066 1.00 95.69 96 GLU A O 1
ATOM 741 N N . ARG A 1 97 ? 13.079 4.885 -11.744 1.00 95.69 97 ARG A N 1
ATOM 742 C CA . ARG A 1 97 ? 14.079 5.727 -12.413 1.00 95.69 97 ARG A CA 1
ATOM 743 C C . ARG A 1 97 ? 14.268 7.039 -11.673 1.00 95.69 97 ARG A C 1
ATOM 745 O O . ARG A 1 97 ? 15.386 7.540 -11.589 1.00 95.69 97 ARG A O 1
ATOM 752 N N . GLU A 1 98 ? 13.169 7.594 -11.178 1.00 95.31 98 GLU A N 1
ATOM 753 C CA . GLU A 1 98 ? 13.161 8.855 -10.438 1.00 95.31 98 GLU A CA 1
ATOM 754 C C . GLU A 1 98 ? 13.235 8.650 -8.917 1.00 95.31 98 GLU A C 1
ATOM 756 O O . GLU A 1 98 ? 13.525 9.598 -8.189 1.00 95.31 98 GLU A O 1
ATOM 761 N N . GLY A 1 99 ? 13.013 7.426 -8.427 1.00 94.38 99 GLY A N 1
ATOM 762 C CA . GLY A 1 99 ? 13.051 7.102 -7.001 1.00 94.38 99 GLY A CA 1
ATOM 763 C C . GLY A 1 99 ? 11.931 7.787 -6.219 1.00 94.38 99 GLY A C 1
ATOM 764 O O . GLY A 1 99 ? 12.159 8.275 -5.111 1.00 94.38 99 GLY A O 1
ATOM 765 N N . GLN A 1 100 ? 10.734 7.867 -6.805 1.00 96.00 100 GLN A N 1
ATOM 766 C CA . GLN A 1 100 ? 9.604 8.578 -6.212 1.00 96.00 100 GLN A CA 1
ATOM 767 C C . GLN A 1 100 ? 8.259 7.912 -6.489 1.00 96.00 100 GLN A C 1
ATOM 769 O O . GLN A 1 100 ? 8.099 7.088 -7.386 1.00 96.00 100 GLN A O 1
ATOM 774 N N . ILE A 1 101 ? 7.245 8.317 -5.724 1.00 95.50 101 ILE A N 1
ATOM 775 C CA . ILE A 1 101 ? 5.868 7.883 -5.953 1.00 95.50 101 ILE A CA 1
ATOM 776 C C . ILE A 1 101 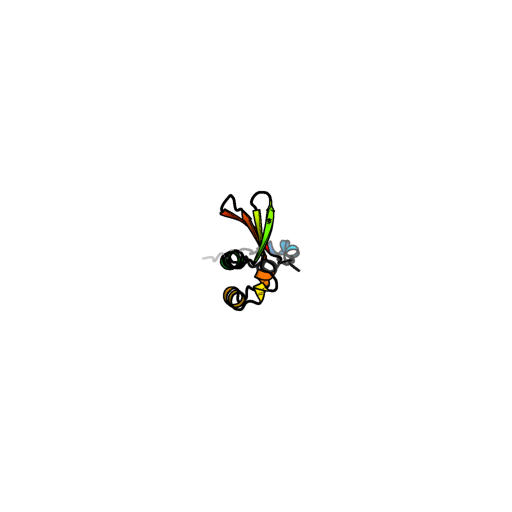? 5.331 8.604 -7.191 1.00 95.50 101 ILE A C 1
ATOM 778 O O . ILE A 1 101 ? 5.086 9.809 -7.157 1.00 95.50 101 ILE A O 1
ATOM 782 N N . ALA A 1 102 ? 5.085 7.856 -8.265 1.00 95.50 102 ALA A N 1
ATOM 783 C CA . ALA A 1 102 ? 4.450 8.382 -9.468 1.00 95.50 102 ALA A CA 1
ATOM 784 C C . ALA A 1 102 ? 2.950 8.612 -9.263 1.00 95.50 102 ALA A C 1
ATOM 786 O O . ALA A 1 102 ? 2.381 9.577 -9.782 1.00 95.50 102 ALA A O 1
ATOM 787 N N . ARG A 1 103 ? 2.274 7.696 -8.553 1.00 93.62 103 ARG A N 1
ATOM 788 C CA . ARG A 1 103 ? 0.822 7.769 -8.346 1.00 93.62 103 ARG A CA 1
ATOM 789 C C . ARG A 1 103 ? 0.349 6.933 -7.166 1.00 93.62 103 ARG A C 1
ATOM 791 O O . ARG A 1 103 ? 0.892 5.874 -6.893 1.00 93.62 103 ARG A O 1
ATOM 798 N N . VAL A 1 104 ? -0.734 7.369 -6.529 1.00 93.62 104 VAL A N 1
ATOM 799 C CA . VAL A 1 104 ? -1.466 6.584 -5.527 1.00 93.62 104 VAL A CA 1
ATOM 800 C C . VAL A 1 104 ? -2.900 6.396 -6.005 1.00 93.62 104 VAL A C 1
ATOM 802 O O . VAL A 1 104 ? -3.562 7.361 -6.393 1.00 93.62 104 VAL A O 1
ATOM 805 N N . TYR A 1 105 ? -3.371 5.155 -5.980 1.00 92.12 105 TYR A N 1
ATOM 806 C CA . TYR A 1 105 ? -4.762 4.795 -6.212 1.00 92.12 105 TYR A CA 1
ATOM 807 C C . TYR A 1 105 ? -5.388 4.388 -4.888 1.00 92.12 105 TYR A C 1
ATOM 809 O O . TYR A 1 105 ? -4.890 3.490 -4.219 1.00 92.12 105 TYR A O 1
ATOM 817 N N . ASP A 1 106 ? -6.482 5.047 -4.524 1.00 88.94 106 ASP A N 1
ATOM 818 C CA . ASP A 1 106 ? -7.287 4.702 -3.359 1.00 88.94 106 ASP A CA 1
ATOM 819 C C . ASP A 1 106 ? -8.682 4.304 -3.831 1.00 88.94 106 ASP A C 1
ATOM 821 O O . ASP A 1 106 ? -9.403 5.117 -4.414 1.00 88.94 106 ASP A O 1
ATOM 825 N N . GLY A 1 107 ? -9.057 3.050 -3.579 1.00 79.44 107 GLY A N 1
ATOM 826 C CA . GLY A 1 107 ? -10.363 2.486 -3.904 1.00 79.44 107 GLY A CA 1
ATOM 827 C C . GLY A 1 107 ? -11.536 3.041 -3.088 1.00 79.44 107 GLY A C 1
ATOM 828 O O . GLY A 1 107 ? -12.586 2.397 -3.042 1.00 79.44 107 GLY A O 1
ATOM 829 N N . GLN A 1 108 ? -11.407 4.202 -2.436 1.00 66.69 108 GLN A N 1
ATOM 830 C CA . GLN A 1 108 ? -12.554 4.956 -1.924 1.00 66.69 108 GLN A CA 1
ATOM 831 C C . GLN A 1 108 ? -13.452 5.437 -3.078 1.00 66.69 108 GLN A C 1
ATOM 833 O O . GLN A 1 108 ? -13.418 6.593 -3.505 1.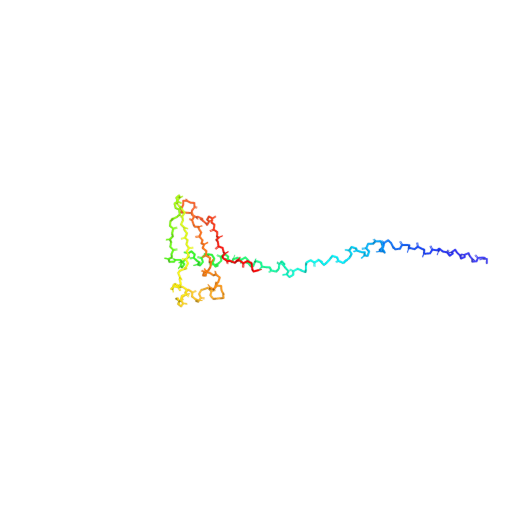00 66.69 108 GLN A O 1
ATOM 838 N N . MET A 1 109 ? -14.309 4.545 -3.571 1.00 43.72 109 MET A N 1
ATOM 839 C CA . MET A 1 109 ? -15.527 4.950 -4.261 1.00 43.72 109 MET A CA 1
ATOM 840 C C . MET A 1 109 ? -16.435 5.664 -3.252 1.00 43.72 109 MET A C 1
ATOM 842 O O . MET A 1 109 ? -16.778 5.102 -2.212 1.00 43.72 109 MET A O 1
ATOM 846 N N . ALA A 1 110 ? -16.798 6.912 -3.555 1.00 42.38 110 ALA A N 1
ATOM 847 C CA . ALA A 1 110 ? -17.919 7.576 -2.905 1.00 42.38 110 ALA A CA 1
ATOM 848 C C . ALA A 1 110 ? -19.194 6.816 -3.297 1.00 42.38 110 ALA A C 1
ATOM 850 O O . ALA A 1 110 ? -19.446 6.646 -4.492 1.00 42.38 110 ALA A O 1
ATOM 851 N N . ALA A 1 111 ? -19.920 6.314 -2.299 1.00 36.78 111 ALA A N 1
ATOM 852 C CA . ALA A 1 111 ? -21.286 5.832 -2.473 1.00 36.78 111 ALA A CA 1
ATOM 853 C C . ALA A 1 111 ? -22.230 7.003 -2.777 1.00 36.78 111 ALA A C 1
ATOM 855 O O . ALA A 1 111 ? -21.970 8.113 -2.251 1.00 36.78 111 ALA A O 1
#

pLDDT: mean 79.6, std 19.28, range [36.78, 97.69]

Sequence (111 aa):
MASSTYRRPTQRRSFAAAYAPYAKRATPTAQTLAQRSLLSGETISNILRFADIEEDLGGGRVLNKLSADRLQDAEVRAVFGPDLARAAKVSVVWDEREGQIARVYDGQMAA

Radius of gyration: 29.77 Å; chains: 1; bounding box: 55×93×42 Å

Foldseek 3Di:
DDDDDDDDPPPPPPPVVVCVVVVPPPPPPCVVVPDPPDDDPQLVVLQVVQFPDWDDPDPQKIKTAHDPVSLVDPVSCVSCPPCSVFSNQKIWIARRVVRDTPDIDTPPDDD